Protein AF-H8XW50-F1 (afdb_monomer_lite)

pLDDT: mean 95.4, std 2.29, range [85.94, 98.38]

Radius of gyration: 12.33 Å; chains: 1; bounding box: 35×24×30 Å

Sequence (91 aa):
PIGIEARGFIFGPPIALAIGAKFIPLRKPRKLPGEVISEEYVLEYGTDCLEMHVGAVKPGGRALVVDDLVATGGTLCAAINLLERAGAEVV

Foldseek 3Di:
DEAEPDQSVVPQVVVCVVVVHDYFYKYWPPPDPDDWDKFWFDDPPGITMIIGHQPPDAAAAEDEYTYPDDDVCRSVVRV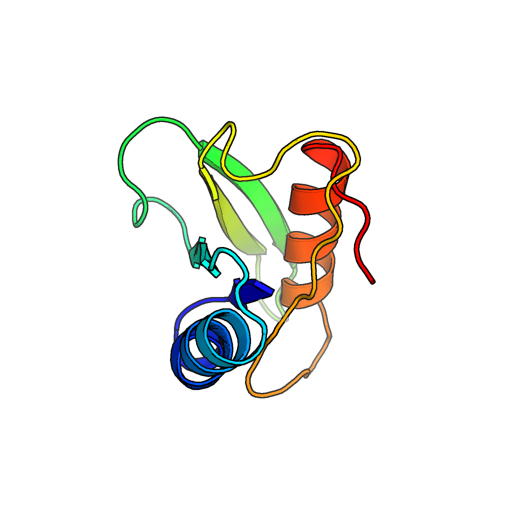CVRCVVSRYDYD

InterPro domains:
  IPR000836 Phosphoribosyltransferase domain [PF00156] (2-91)
  IPR000836 Phosphoribosyltransferase domain [cd06223] (2-91)
  IPR029057 Phosphoribosyltransferase-like [G3DSA:3.40.50.2020] (2-91)
  IPR029057 Phosphoribosyltransferase-like [SSF53271] (2-91)
  IPR050120 Adenine phosphoribosyltransferase [PTHR11776] (3-91)

Structure (mmCIF, N/CA/C/O backbone):
data_AF-H8XW50-F1
#
_entry.id   AF-H8XW50-F1
#
loop_
_atom_site.group_PDB
_atom_site.id
_atom_site.type_symbol
_atom_site.label_atom_id
_atom_site.label_alt_id
_atom_site.label_comp_id
_atom_site.label_asym_id
_atom_site.label_entity_id
_atom_site.label_seq_id
_atom_site.pdbx_PDB_ins_code
_atom_site.Cartn_x
_atom_site.Cartn_y
_atom_site.Cartn_z
_atom_site.occupancy
_atom_site.B_iso_or_equiv
_atom_site.auth_seq_id
_atom_site.auth_comp_id
_atom_site.auth_asym_id
_atom_site.auth_atom_id
_atom_site.pdbx_PDB_model_num
ATOM 1 N N . PRO A 1 1 ? -8.499 -0.588 3.199 1.00 89.38 1 PRO A N 1
ATOM 2 C CA . PRO A 1 1 ? -7.921 -0.787 1.851 1.00 89.38 1 PRO A CA 1
ATOM 3 C C . PRO A 1 1 ? -6.635 0.008 1.677 1.00 89.38 1 PRO A C 1
ATOM 5 O O . PRO A 1 1 ? -6.524 1.100 2.233 1.00 89.38 1 PRO A O 1
ATOM 8 N N . ILE A 1 2 ? -5.690 -0.552 0.935 1.00 94.06 2 ILE A N 1
ATOM 9 C CA . ILE A 1 2 ? -4.374 0.013 0.662 1.00 94.06 2 ILE A CA 1
ATOM 10 C C . ILE A 1 2 ? -4.325 0.356 -0.822 1.00 94.06 2 ILE A C 1
ATOM 12 O O . ILE A 1 2 ? -4.597 -0.511 -1.646 1.00 94.06 2 ILE A O 1
ATOM 16 N N . GLY A 1 3 ? -4.034 1.606 -1.164 1.00 91.38 3 GLY A N 1
ATOM 17 C CA . GLY A 1 3 ? -3.866 2.020 -2.559 1.00 91.38 3 GLY A CA 1
ATOM 18 C C . GLY A 1 3 ? -2.395 2.201 -2.892 1.00 91.38 3 GLY A C 1
ATOM 19 O O . GLY A 1 3 ? -1.651 2.715 -2.056 1.00 91.38 3 GLY A O 1
ATOM 20 N N . ILE A 1 4 ? -1.994 1.845 -4.109 1.00 95.88 4 ILE A N 1
ATOM 21 C CA . ILE A 1 4 ? -0.666 2.149 -4.654 1.00 95.88 4 ILE A CA 1
ATOM 22 C C . ILE A 1 4 ? -0.782 3.387 -5.550 1.00 95.88 4 ILE A C 1
ATOM 24 O O . ILE A 1 4 ? -1.727 3.520 -6.333 1.00 95.88 4 ILE A O 1
ATOM 28 N N . GLU A 1 5 ? 0.127 4.352 -5.392 1.00 91.81 5 GLU A N 1
ATOM 29 C CA . GLU A 1 5 ? 0.029 5.585 -6.168 1.00 91.81 5 GLU A CA 1
ATOM 30 C C . GLU A 1 5 ? 0.273 5.377 -7.677 1.00 91.81 5 GLU A C 1
ATOM 32 O O . GLU A 1 5 ? 1.027 4.509 -8.098 1.00 91.81 5 GLU A O 1
ATOM 37 N N . ALA A 1 6 ? -0.259 6.229 -8.552 1.00 92.94 6 ALA A N 1
ATOM 38 C CA . ALA A 1 6 ? -1.321 7.204 -8.288 1.00 92.94 6 ALA A CA 1
ATOM 39 C C . ALA A 1 6 ? -2.699 6.658 -8.684 1.00 92.94 6 ALA A C 1
ATOM 41 O O . ALA A 1 6 ? -3.706 7.075 -8.119 1.00 92.94 6 ALA A O 1
ATOM 42 N N . ARG A 1 7 ? -2.757 5.734 -9.651 1.00 95.94 7 ARG A N 1
ATOM 43 C CA . ARG A 1 7 ? -4.020 5.278 -10.246 1.00 95.94 7 ARG A CA 1
ATOM 44 C C . ARG A 1 7 ? -4.798 4.337 -9.330 1.00 95.94 7 ARG A C 1
ATOM 46 O O . ARG A 1 7 ? -6.020 4.459 -9.280 1.00 95.94 7 ARG A O 1
ATOM 53 N N . GLY A 1 8 ? -4.130 3.545 -8.491 1.00 93.19 8 GLY A N 1
ATOM 54 C CA . GLY A 1 8 ? -4.787 2.798 -7.415 1.00 93.19 8 GLY A CA 1
ATOM 55 C C . GLY A 1 8 ? -5.591 3.686 -6.451 1.00 93.19 8 GLY A C 1
ATOM 56 O O . GLY A 1 8 ? -6.564 3.229 -5.848 1.00 93.19 8 GLY A O 1
ATOM 57 N N . PHE A 1 9 ? -5.283 4.989 -6.348 1.00 96.38 9 PHE A N 1
ATOM 58 C CA . PHE A 1 9 ? -6.045 5.931 -5.511 1.00 96.38 9 PHE A CA 1
ATOM 59 C C . PHE A 1 9 ? -7.389 6.338 -6.114 1.00 96.38 9 PHE A C 1
ATOM 61 O O . PHE A 1 9 ? -8.205 6.936 -5.420 1.00 96.38 9 PHE A O 1
ATOM 68 N N . ILE A 1 10 ? -7.643 6.032 -7.383 1.00 96.38 10 ILE A N 1
ATOM 69 C CA . ILE A 1 10 ? -8.956 6.261 -7.991 1.00 96.38 10 ILE A CA 1
ATOM 70 C C . ILE A 1 10 ? -9.958 5.227 -7.454 1.00 96.38 10 ILE A C 1
ATOM 72 O O . ILE A 1 10 ? -11.129 5.545 -7.264 1.00 96.38 10 ILE A O 1
ATOM 76 N N . PHE A 1 11 ? -9.491 4.014 -7.138 1.00 95.44 11 PHE A N 1
ATOM 77 C CA . PHE A 1 11 ? -10.333 2.895 -6.704 1.00 95.44 11 PHE A CA 1
ATOM 78 C C . PHE A 1 11 ? -10.292 2.662 -5.190 1.00 95.44 11 PHE A C 1
ATOM 80 O O . PHE A 1 11 ? -11.320 2.389 -4.569 1.00 95.44 11 PHE A O 1
ATOM 87 N N . GLY A 1 12 ? -9.120 2.808 -4.568 1.00 95.81 12 GLY A N 1
ATOM 88 C CA . GLY A 1 12 ?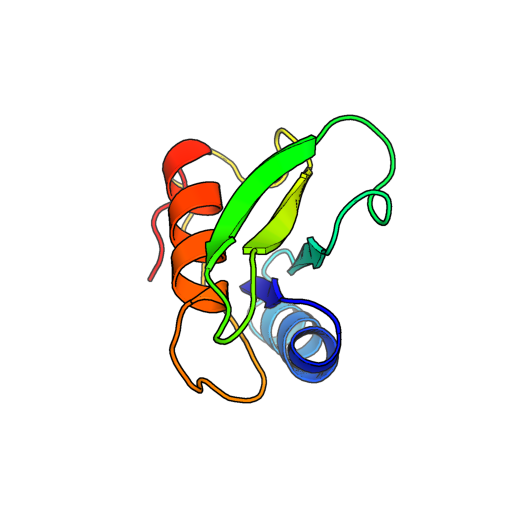 -8.904 2.490 -3.157 1.00 95.81 12 GLY A CA 1
ATOM 89 C C . GLY A 1 12 ? -9.789 3.269 -2.167 1.00 95.81 12 GLY A C 1
ATOM 90 O O . GLY A 1 12 ? -10.457 2.629 -1.352 1.00 95.81 12 GLY A O 1
ATOM 91 N N . PRO A 1 13 ? -9.833 4.617 -2.201 1.00 96.88 13 PRO A N 1
ATOM 92 C CA . PRO A 1 13 ? -10.653 5.415 -1.292 1.00 96.88 13 PRO A CA 1
ATOM 93 C C . PRO A 1 13 ? -12.164 5.176 -1.445 1.00 96.88 13 PRO A C 1
ATOM 95 O O . PRO A 1 13 ? -12.801 4.963 -0.413 1.00 96.88 13 PRO A O 1
ATOM 98 N N . PRO A 1 14 ? -12.759 5.129 -2.660 1.00 97.50 14 PRO A N 1
ATOM 99 C CA . PRO A 1 14 ? -14.168 4.759 -2.809 1.00 97.50 14 PRO A CA 1
ATOM 100 C C . PRO A 1 14 ? -14.497 3.373 -2.243 1.00 97.50 14 PRO A C 1
ATOM 102 O O . PRO A 1 14 ? -15.505 3.227 -1.555 1.00 97.50 14 PRO A O 1
ATOM 105 N N . ILE A 1 15 ? -13.634 2.371 -2.454 1.00 96.81 15 ILE A N 1
ATOM 106 C CA . ILE A 1 15 ? -13.819 1.028 -1.878 1.00 96.81 15 ILE A CA 1
ATOM 107 C C . ILE A 1 15 ? -13.731 1.079 -0.350 1.00 96.81 15 ILE A C 1
ATOM 109 O O . ILE A 1 15 ? -14.575 0.504 0.331 1.00 96.81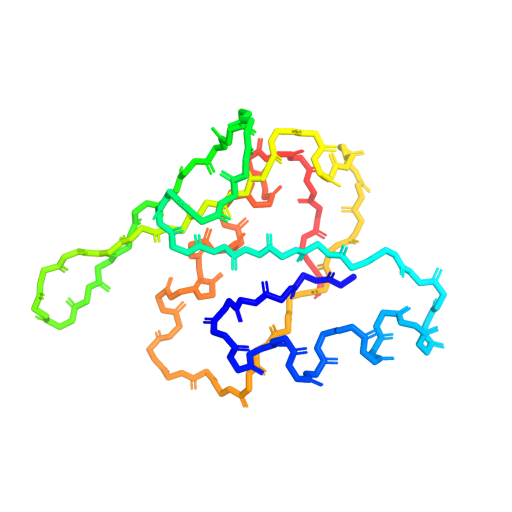 15 ILE A O 1
ATOM 113 N N . ALA A 1 16 ? -12.738 1.784 0.205 1.00 97.25 16 ALA A N 1
ATOM 114 C CA . ALA A 1 16 ? -12.586 1.946 1.650 1.00 97.25 16 ALA A CA 1
ATOM 115 C C . ALA A 1 16 ? -13.817 2.600 2.282 1.00 97.25 16 ALA A C 1
ATOM 117 O O . ALA A 1 16 ? -14.304 2.112 3.302 1.00 97.25 16 ALA A O 1
ATOM 118 N N . LEU A 1 17 ? -14.348 3.642 1.641 1.00 97.69 17 LEU A N 1
ATOM 119 C CA . LEU A 1 17 ? -15.575 4.304 2.063 1.00 97.69 17 LEU A CA 1
ATOM 120 C C . LEU A 1 17 ? -16.772 3.344 2.020 1.00 97.69 17 LEU A C 1
ATOM 122 O O . LEU A 1 17 ? -17.506 3.256 3.001 1.00 97.69 17 LEU A O 1
ATOM 126 N N . ALA A 1 18 ? -16.938 2.593 0.928 1.00 97.69 18 ALA A N 1
ATOM 127 C CA . ALA A 1 18 ? -18.055 1.665 0.749 1.00 97.69 18 ALA A CA 1
ATOM 128 C C . ALA A 1 18 ? -18.086 0.540 1.798 1.00 97.69 18 ALA A C 1
ATOM 130 O O . ALA A 1 18 ? -19.165 0.122 2.210 1.00 97.69 18 ALA A O 1
ATOM 131 N N . ILE A 1 19 ? -16.921 0.069 2.255 1.00 95.94 19 ILE A N 1
ATOM 132 C CA . ILE A 1 19 ? -16.820 -1.001 3.264 1.00 95.94 19 ILE A CA 1
ATOM 133 C C . ILE A 1 19 ? -16.623 -0.479 4.699 1.00 95.94 19 ILE A C 1
ATOM 135 O O . ILE A 1 19 ? -16.386 -1.271 5.609 1.00 95.94 19 ILE A O 1
ATOM 139 N N . GLY A 1 20 ? -16.674 0.841 4.917 1.00 96.06 20 GLY A N 1
ATOM 140 C CA . GLY A 1 20 ? -16.486 1.445 6.241 1.00 96.06 20 GLY A CA 1
ATOM 141 C C . GLY A 1 20 ? -15.0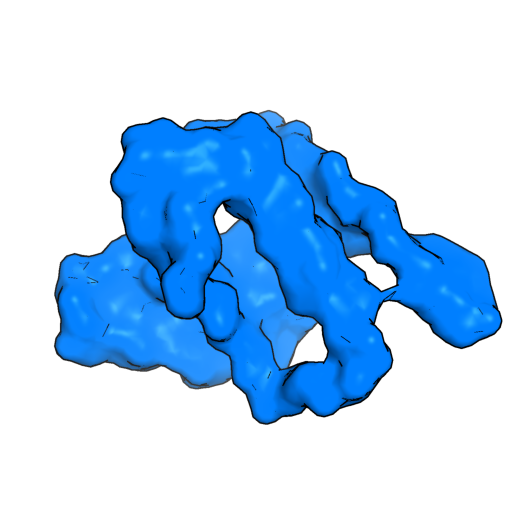84 1.239 6.833 1.00 96.06 20 GLY A C 1
ATOM 142 O O . GLY A 1 20 ? -14.927 1.150 8.050 1.00 96.06 20 GLY A O 1
ATOM 143 N N . ALA A 1 21 ? -14.057 1.140 5.988 1.00 95.62 21 ALA A N 1
ATOM 144 C CA . ALA A 1 21 ? -12.677 0.899 6.395 1.00 95.62 21 ALA A CA 1
ATOM 145 C C . ALA A 1 21 ? -11.784 2.132 6.205 1.00 95.62 21 ALA A C 1
ATOM 147 O O . ALA A 1 21 ? -12.094 3.074 5.479 1.00 95.62 21 ALA A O 1
ATOM 148 N N . LYS A 1 22 ? -10.605 2.098 6.833 1.00 94.38 22 LYS A N 1
ATOM 149 C CA . LYS A 1 22 ? -9.563 3.107 6.616 1.00 94.38 22 LYS A CA 1
ATOM 150 C C . LYS A 1 22 ? -8.921 2.926 5.240 1.00 94.38 22 LYS A C 1
ATOM 152 O O . LYS A 1 22 ? -8.673 1.795 4.806 1.00 94.38 22 LYS A O 1
ATOM 157 N N . PHE A 1 23 ? -8.614 4.042 4.589 1.00 97.19 23 PHE A N 1
ATOM 158 C CA . PHE A 1 23 ? -7.751 4.073 3.414 1.00 97.19 23 PHE A CA 1
ATOM 159 C C . PHE A 1 23 ? -6.322 4.436 3.829 1.00 97.19 23 PHE A C 1
ATOM 161 O O . PHE A 1 23 ? -6.132 5.369 4.608 1.00 97.19 23 PHE A O 1
ATOM 168 N N . ILE A 1 24 ? -5.334 3.705 3.314 1.00 97.00 24 ILE A N 1
ATOM 169 C CA . ILE A 1 24 ? -3.910 3.962 3.555 1.00 97.00 24 ILE A CA 1
ATOM 170 C C . ILE A 1 24 ? -3.204 4.059 2.196 1.00 97.00 24 ILE A C 1
ATOM 172 O O . ILE A 1 24 ? -3.288 3.113 1.408 1.00 97.00 24 ILE A O 1
ATOM 176 N N . PRO A 1 25 ? -2.528 5.181 1.894 1.00 97.31 25 PRO A N 1
ATOM 177 C CA . PRO A 1 25 ? -1.773 5.331 0.659 1.00 97.31 25 PRO A CA 1
ATOM 178 C C . PRO A 1 25 ? -0.351 4.769 0.791 1.00 97.31 25 PRO A C 1
ATOM 180 O O . PRO A 1 25 ? 0.352 5.076 1.753 1.00 97.31 25 PRO A O 1
ATOM 183 N N . LEU A 1 26 ? 0.092 4.036 -0.228 1.00 97.81 26 LEU A N 1
ATOM 184 C CA . LEU A 1 26 ? 1.496 3.726 -0.489 1.00 97.81 26 LEU A CA 1
ATOM 185 C C . LEU A 1 26 ? 2.004 4.606 -1.629 1.00 97.81 26 LEU A C 1
ATOM 187 O O . LEU A 1 26 ? 1.330 4.746 -2.654 1.00 97.81 26 LEU A O 1
ATOM 191 N N . ARG A 1 27 ? 3.167 5.238 -1.453 1.00 98.06 27 ARG A N 1
ATOM 192 C CA . ARG A 1 27 ? 3.681 6.249 -2.396 1.00 98.06 27 ARG A CA 1
ATOM 193 C C . ARG A 1 27 ? 5.155 6.055 -2.704 1.00 98.06 27 ARG A C 1
ATOM 195 O O . ARG A 1 27 ? 5.858 5.424 -1.929 1.00 98.06 27 ARG A O 1
ATOM 202 N N . LYS A 1 28 ? 5.636 6.633 -3.806 1.00 96.88 28 LYS A N 1
ATOM 203 C CA . LYS A 1 28 ? 7.073 6.720 -4.080 1.00 96.88 28 LYS A CA 1
ATOM 204 C C . LYS A 1 28 ? 7.785 7.618 -3.062 1.00 96.88 28 LYS A C 1
ATOM 206 O O . LYS A 1 28 ? 7.123 8.438 -2.410 1.00 96.88 28 LYS A O 1
ATOM 211 N N . PRO A 1 29 ? 9.127 7.541 -2.982 1.00 97.12 29 PRO A N 1
ATOM 212 C CA . PRO A 1 29 ? 9.885 8.252 -1.976 1.00 97.12 29 PRO A CA 1
ATOM 213 C C . PRO A 1 29 ? 9.628 9.748 -1.908 1.00 97.12 29 PRO A C 1
ATOM 215 O O . PRO A 1 29 ? 9.520 10.425 -2.939 1.00 97.12 29 PRO A O 1
ATOM 218 N N . ARG A 1 30 ? 9.623 10.277 -0.680 1.00 95.31 30 ARG A N 1
ATOM 219 C CA . ARG A 1 30 ? 9.509 11.720 -0.376 1.00 95.31 30 ARG A CA 1
ATOM 220 C C . ARG A 1 30 ? 8.139 12.327 -0.704 1.00 95.31 30 ARG A C 1
ATOM 222 O O . ARG A 1 30 ? 8.025 13.542 -0.884 1.00 95.31 30 ARG A O 1
ATOM 229 N N . LYS A 1 31 ? 7.094 11.502 -0.806 1.00 97.44 31 LYS A N 1
ATOM 230 C CA . LYS A 1 31 ? 5.706 11.954 -1.028 1.00 97.44 31 LYS A CA 1
ATOM 231 C C . LYS A 1 31 ? 4.839 11.913 0.228 1.00 97.44 31 LYS A C 1
ATOM 233 O O . LYS A 1 31 ? 3.803 12.579 0.252 1.00 97.44 31 LYS A O 1
ATOM 238 N N . LEU A 1 32 ? 5.230 11.133 1.232 1.00 97.06 32 LEU A N 1
ATOM 239 C CA . LEU A 1 32 ? 4.578 11.089 2.537 1.00 97.06 32 LEU A CA 1
ATOM 240 C C . LEU A 1 32 ? 5.342 11.994 3.519 1.00 97.06 32 LEU A C 1
ATOM 242 O O . LEU A 1 32 ? 6.572 12.014 3.486 1.00 97.06 32 LEU A O 1
ATOM 246 N N . PRO A 1 33 ? 4.651 12.784 4.360 1.00 96.38 33 PRO A N 1
ATOM 247 C CA . PRO A 1 33 ? 5.310 13.527 5.433 1.00 96.38 33 PRO A CA 1
ATOM 248 C C . PRO A 1 33 ? 5.786 12.583 6.555 1.00 96.38 33 PRO A C 1
ATOM 250 O O . PRO A 1 33 ? 5.407 11.422 6.600 1.00 96.38 33 PRO A O 1
ATOM 253 N N . GLY A 1 34 ? 6.564 13.078 7.518 1.00 96.19 34 GLY A N 1
ATOM 254 C CA . GLY A 1 34 ? 6.896 12.314 8.731 1.00 96.19 34 GLY A CA 1
ATOM 255 C C . GLY A 1 34 ? 7.695 11.023 8.494 1.00 96.19 34 GLY A C 1
ATOM 256 O O . GLY A 1 34 ? 8.422 10.901 7.51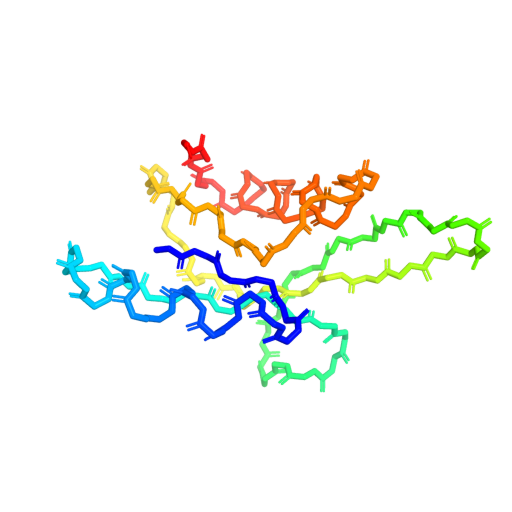3 1.00 96.19 34 GLY A O 1
ATOM 257 N N . GLU A 1 35 ? 7.595 10.086 9.441 1.00 97.75 35 GLU A N 1
ATOM 258 C CA . GLU A 1 35 ? 8.348 8.827 9.423 1.00 97.75 35 GLU A CA 1
ATOM 259 C C . GLU A 1 35 ? 7.666 7.764 8.549 1.00 97.75 35 GLU A C 1
ATOM 261 O O . GLU A 1 35 ? 6.443 7.569 8.603 1.00 97.75 35 GLU A O 1
ATOM 266 N N . VAL A 1 36 ? 8.474 7.063 7.755 1.00 98.25 36 VAL A N 1
ATOM 267 C CA . VAL A 1 36 ? 8.039 6.044 6.799 1.00 98.25 36 VAL A CA 1
ATOM 268 C C . VAL A 1 36 ? 8.921 4.801 6.881 1.00 98.25 36 VAL A C 1
ATOM 270 O O . VAL A 1 36 ? 10.098 4.883 7.224 1.00 98.25 36 VAL A O 1
ATOM 273 N N . ILE A 1 37 ? 8.351 3.654 6.519 1.00 97.31 37 ILE A N 1
ATOM 274 C CA . ILE A 1 37 ? 9.097 2.456 6.128 1.00 97.31 37 ILE A CA 1
ATOM 275 C C . ILE A 1 37 ? 9.061 2.311 4.613 1.00 97.31 37 ILE A C 1
ATOM 277 O O . ILE A 1 37 ? 8.073 2.679 3.974 1.00 97.31 37 ILE A O 1
ATOM 281 N N . SER A 1 38 ? 10.136 1.762 4.057 1.00 97.69 38 SER A N 1
ATOM 282 C CA . SER A 1 38 ? 10.333 1.623 2.619 1.00 97.69 38 SER A CA 1
ATOM 283 C C . SER A 1 38 ? 10.614 0.182 2.197 1.00 97.69 38 SER A C 1
ATOM 285 O O . SER A 1 38 ? 11.108 -0.628 2.990 1.00 97.69 38 SER A O 1
ATOM 287 N N . GLU A 1 39 ? 10.282 -0.122 0.945 1.00 97.81 39 GLU A N 1
ATOM 288 C CA . GLU A 1 39 ? 10.572 -1.386 0.272 1.00 97.81 39 GLU A CA 1
ATOM 289 C C . GLU A 1 39 ? 10.961 -1.109 -1.180 1.00 97.81 39 GLU A C 1
ATOM 291 O O . GLU A 1 39 ? 10.223 -0.459 -1.927 1.00 97.81 39 GLU A O 1
ATOM 296 N N . GLU A 1 40 ? 12.137 -1.593 -1.569 1.00 97.19 40 GLU A N 1
ATOM 297 C CA . GLU A 1 40 ? 12.625 -1.504 -2.941 1.00 97.19 40 GLU A CA 1
ATOM 298 C C . GLU A 1 40 ? 12.105 -2.670 -3.784 1.00 97.19 40 GLU A C 1
ATOM 300 O O . GLU A 1 40 ? 11.957 -3.793 -3.305 1.00 97.19 40 GLU A O 1
ATOM 305 N N . TYR A 1 41 ? 11.860 -2.415 -5.066 1.00 94.19 41 TYR A N 1
ATOM 306 C CA . TYR A 1 41 ? 11.480 -3.434 -6.036 1.00 94.19 41 TYR A CA 1
ATOM 307 C C . TYR A 1 41 ? 12.159 -3.211 -7.380 1.00 94.19 41 TYR A C 1
ATOM 309 O O . TYR A 1 41 ? 12.554 -2.104 -7.747 1.00 94.19 41 TYR A O 1
ATOM 317 N N . VAL A 1 42 ? 12.303 -4.306 -8.121 1.00 93.31 42 VAL A N 1
ATOM 318 C CA . VAL A 1 42 ? 13.007 -4.335 -9.401 1.00 93.31 42 VAL A CA 1
ATOM 319 C C . VAL A 1 42 ? 12.057 -3.951 -10.533 1.00 93.31 42 VAL A C 1
ATOM 321 O O . VAL A 1 42 ? 10.920 -4.422 -10.606 1.00 93.31 42 VAL A O 1
ATOM 324 N N . LEU A 1 43 ? 12.548 -3.100 -11.428 1.00 90.12 43 LEU A N 1
ATOM 325 C CA . LEU A 1 43 ? 11.933 -2.773 -12.709 1.00 90.12 43 LEU A CA 1
ATOM 326 C C . LEU A 1 43 ? 12.662 -3.514 -13.838 1.00 90.12 43 LEU A C 1
ATOM 328 O O . LEU A 1 43 ? 13.701 -4.130 -13.626 1.00 90.12 43 LEU A O 1
ATOM 332 N N . GLU A 1 44 ? 12.159 -3.400 -15.067 1.00 85.94 44 GLU A N 1
ATOM 333 C CA . GLU A 1 44 ? 12.890 -3.881 -16.251 1.00 85.94 44 GLU A CA 1
ATOM 334 C C . GLU A 1 44 ? 14.280 -3.231 -16.360 1.00 85.94 44 GLU A C 1
ATOM 336 O O . GLU A 1 44 ? 15.267 -3.890 -16.683 1.00 85.94 44 GLU A O 1
ATOM 341 N N . TYR A 1 45 ? 14.364 -1.945 -16.007 1.00 89.50 45 TYR A N 1
ATOM 342 C CA . TYR A 1 45 ? 15.601 -1.177 -15.991 1.00 89.50 45 TYR A CA 1
ATOM 343 C C . TYR A 1 45 ? 15.749 -0.447 -14.654 1.00 89.50 45 TYR A C 1
ATOM 345 O O . TYR A 1 45 ? 15.281 0.679 -14.487 1.00 89.50 45 TYR A O 1
ATOM 353 N N . GLY A 1 46 ? 16.417 -1.097 -13.700 1.00 93.38 46 GLY A N 1
ATOM 354 C CA . GLY A 1 46 ? 16.766 -0.520 -12.400 1.00 93.38 46 GLY A CA 1
ATOM 355 C C . GLY A 1 46 ? 15.824 -0.924 -11.269 1.00 93.38 46 GLY A C 1
ATOM 356 O O . GLY A 1 46 ? 15.194 -1.980 -11.307 1.00 93.38 46 GLY A O 1
ATOM 357 N N . THR A 1 47 ? 15.760 -0.084 -10.242 1.00 95.69 47 THR A N 1
ATOM 358 C CA . THR A 1 47 ? 14.917 -0.281 -9.062 1.00 95.69 47 THR A CA 1
ATOM 359 C C . THR A 1 47 ? 14.090 0.966 -8.789 1.00 95.69 47 THR A C 1
ATOM 361 O O . THR A 1 47 ? 14.452 2.080 -9.174 1.00 95.69 47 THR A O 1
ATOM 364 N N . ASP A 1 48 ? 12.959 0.769 -8.130 1.00 95.62 48 ASP A N 1
ATOM 365 C CA . ASP A 1 48 ? 12.143 1.838 -7.566 1.00 95.62 48 ASP A CA 1
ATOM 366 C C . ASP A 1 48 ? 11.765 1.448 -6.131 1.00 95.62 48 ASP A C 1
ATOM 368 O O . ASP A 1 48 ? 12.110 0.366 -5.652 1.00 95.62 48 ASP A O 1
ATOM 372 N N . CYS A 1 49 ? 11.105 2.346 -5.414 1.00 96.88 49 CYS A N 1
ATOM 373 C CA . CYS A 1 49 ? 10.831 2.185 -3.997 1.00 96.88 49 CYS A CA 1
ATOM 374 C C . CYS A 1 49 ? 9.399 2.602 -3.665 1.00 96.88 49 CYS A C 1
ATOM 376 O O . CYS A 1 49 ? 8.811 3.477 -4.308 1.00 96.88 49 CYS A O 1
ATOM 378 N N . LEU A 1 50 ? 8.821 1.942 -2.669 1.00 97.69 50 LEU A N 1
ATOM 379 C CA . LEU A 1 50 ? 7.495 2.223 -2.145 1.00 97.69 50 LEU A CA 1
ATOM 380 C C . LEU A 1 50 ? 7.599 2.536 -0.650 1.00 97.69 50 LEU A C 1
ATOM 382 O O . LEU A 1 50 ? 8.335 1.872 0.072 1.00 97.69 50 LEU A O 1
ATOM 386 N N . GLU A 1 51 ? 6.866 3.544 -0.190 1.00 98.38 51 GLU A N 1
ATOM 387 C CA . GLU A 1 51 ? 6.856 4.024 1.192 1.00 98.38 51 GLU A CA 1
ATOM 388 C C . GLU A 1 51 ? 5.456 3.939 1.810 1.00 98.38 51 GLU A C 1
ATOM 390 O O . GLU A 1 51 ? 4.442 4.227 1.161 1.00 98.38 51 GLU A O 1
ATOM 395 N N . MET A 1 52 ? 5.423 3.610 3.103 1.00 97.88 52 MET A N 1
ATOM 396 C CA . MET A 1 52 ? 4.247 3.646 3.973 1.00 97.88 52 MET A CA 1
ATOM 397 C C . MET A 1 52 ? 4.579 4.383 5.270 1.00 97.88 52 MET A C 1
ATOM 399 O O . MET A 1 52 ? 5.651 4.180 5.833 1.00 97.88 52 MET A O 1
ATOM 403 N N . HIS A 1 53 ? 3.647 5.169 5.809 1.00 97.75 53 HIS A N 1
ATOM 404 C CA . HIS A 1 53 ? 3.806 5.743 7.148 1.00 97.75 53 HIS A CA 1
ATOM 405 C C . HIS A 1 53 ? 3.967 4.667 8.232 1.00 97.75 53 HIS A C 1
ATOM 407 O O . HIS A 1 53 ? 3.203 3.695 8.279 1.00 97.75 53 HIS A O 1
ATOM 413 N N . VAL A 1 54 ? 4.892 4.896 9.167 1.00 96.06 54 VAL A N 1
ATOM 414 C CA . VAL A 1 54 ? 5.007 4.073 10.378 1.00 96.06 54 VAL A CA 1
ATOM 415 C C . VAL A 1 54 ? 3.699 4.148 11.171 1.00 96.06 54 VAL A C 1
ATOM 417 O O . VAL A 1 54 ? 3.153 5.224 11.405 1.00 96.06 54 VAL A O 1
ATOM 420 N N . GLY A 1 55 ? 3.164 2.989 11.562 1.00 93.81 55 GLY A N 1
ATOM 421 C CA . GLY A 1 55 ? 1.914 2.897 12.323 1.00 93.81 55 GLY A CA 1
ATOM 422 C C . GLY A 1 55 ? 0.634 3.143 11.512 1.00 93.81 55 GLY A C 1
ATOM 423 O O . GLY A 1 55 ? -0.445 3.223 12.103 1.00 93.81 55 GLY A O 1
ATOM 424 N N . ALA A 1 56 ? 0.714 3.242 10.177 1.00 94.00 56 ALA A N 1
ATOM 425 C CA . ALA A 1 56 ? -0.474 3.362 9.327 1.00 94.00 56 ALA A CA 1
ATOM 426 C C . ALA A 1 56 ? -1.409 2.150 9.463 1.00 94.00 56 ALA A C 1
ATOM 428 O O . ALA A 1 56 ? -2.634 2.298 9.483 1.00 94.00 56 ALA A O 1
ATOM 429 N N . VAL A 1 57 ? -0.825 0.958 9.600 1.00 94.19 57 VAL A N 1
ATOM 430 C CA . VAL A 1 57 ? -1.527 -0.293 9.896 1.00 94.19 57 VAL A CA 1
ATOM 431 C C . VAL A 1 57 ? -1.295 -0.715 11.344 1.00 94.19 57 VAL A C 1
ATOM 433 O O . VAL A 1 57 ? -0.303 -0.345 11.971 1.00 94.19 57 VAL A O 1
ATOM 436 N N . LYS A 1 58 ? -2.237 -1.492 11.883 1.00 90.31 58 LYS A N 1
ATOM 437 C CA . LYS A 1 58 ? -2.096 -2.131 13.194 1.00 90.31 58 LYS A CA 1
ATOM 438 C C . LYS A 1 58 ? -1.705 -3.599 13.000 1.00 90.31 58 LYS A C 1
ATOM 440 O O . LYS A 1 58 ? -2.285 -4.224 12.110 1.00 90.31 58 LYS A O 1
ATOM 445 N N . PRO A 1 59 ? -0.829 -4.160 13.852 1.00 93.31 59 PRO A N 1
ATOM 446 C CA . PRO A 1 59 ? -0.568 -5.595 13.865 1.00 93.31 59 PRO A CA 1
ATOM 447 C C . PRO A 1 59 ? 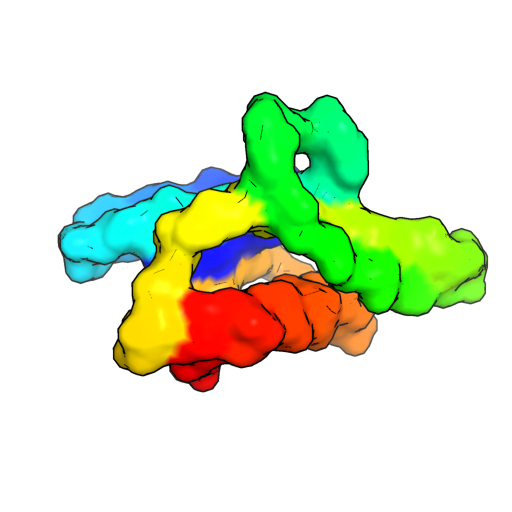-1.863 -6.415 13.977 1.00 93.31 59 PRO A C 1
ATOM 449 O O . PRO A 1 59 ? -2.761 -6.051 14.741 1.00 93.31 59 PRO A O 1
ATOM 452 N N . GLY A 1 60 ? -1.973 -7.489 13.193 1.00 93.00 60 GLY A N 1
ATOM 453 C CA . GLY A 1 60 ? -3.175 -8.322 13.054 1.00 93.00 60 GLY A CA 1
ATOM 454 C C . GLY A 1 60 ? -4.312 -7.680 12.246 1.00 93.00 60 GLY A C 1
ATOM 455 O O . GLY A 1 60 ? -5.395 -8.251 12.138 1.00 93.00 60 GLY A O 1
ATOM 456 N N . GLY A 1 61 ? -4.112 -6.477 11.701 1.00 94.12 61 GLY A N 1
ATOM 457 C CA . GLY A 1 61 ? -5.090 -5.816 10.844 1.00 94.12 61 GLY A CA 1
ATOM 458 C C . GLY A 1 61 ? -5.145 -6.455 9.458 1.00 94.12 61 GLY A C 1
ATOM 459 O O . GLY A 1 61 ? -4.108 -6.708 8.857 1.00 94.12 61 GLY A O 1
ATOM 460 N N . ARG A 1 62 ? -6.354 -6.655 8.923 1.00 95.88 62 ARG A N 1
ATOM 461 C CA . ARG A 1 62 ? -6.554 -7.173 7.562 1.00 95.88 62 ARG A CA 1
ATOM 462 C C . ARG A 1 62 ? -6.440 -6.054 6.529 1.00 95.88 62 ARG A C 1
ATOM 464 O O . ARG A 1 62 ? -7.099 -5.016 6.661 1.00 95.88 62 ARG A O 1
ATOM 471 N N . ALA A 1 63 ? -5.635 -6.263 5.497 1.00 96.31 63 ALA A N 1
ATOM 472 C CA . ALA A 1 63 ? -5.338 -5.286 4.461 1.00 96.31 63 ALA A CA 1
ATOM 473 C C . ALA A 1 63 ? -5.750 -5.810 3.079 1.00 96.31 63 ALA A C 1
ATOM 475 O O . ALA A 1 63 ? -5.242 -6.818 2.615 1.00 96.31 63 ALA A O 1
ATOM 476 N N . LEU A 1 64 ? -6.646 -5.084 2.408 1.00 96.25 64 LEU A N 1
ATOM 477 C CA . LEU A 1 64 ? -6.976 -5.309 0.999 1.00 96.25 64 LEU A CA 1
ATOM 478 C C . LEU A 1 64 ? -6.140 -4.356 0.144 1.00 96.25 64 LEU A C 1
ATOM 480 O O . LEU A 1 64 ? -6.354 -3.142 0.238 1.00 96.25 64 LEU A O 1
ATOM 484 N N . VAL A 1 65 ? -5.219 -4.881 -0.663 1.00 96.38 65 VAL A N 1
ATOM 485 C CA . VAL A 1 65 ? -4.421 -4.089 -1.613 1.00 96.38 65 VAL A CA 1
ATOM 486 C C . VAL A 1 65 ? -5.219 -3.880 -2.896 1.00 96.38 65 VAL A C 1
ATOM 488 O O . VAL A 1 65 ? -5.778 -4.819 -3.453 1.00 96.38 65 VAL A O 1
ATOM 491 N N . VAL A 1 66 ? -5.297 -2.632 -3.347 1.00 94.44 66 VAL A N 1
ATOM 492 C CA . VAL A 1 66 ? -6.059 -2.220 -4.525 1.00 94.44 66 VAL A CA 1
ATOM 493 C C . VAL A 1 66 ? -5.140 -1.455 -5.464 1.00 94.44 66 VAL A C 1
ATOM 495 O O . VAL A 1 66 ? -4.505 -0.475 -5.066 1.00 94.44 66 VAL A O 1
ATOM 498 N N . ASP A 1 67 ? -5.137 -1.874 -6.723 1.00 94.56 67 ASP A N 1
ATOM 499 C CA . ASP A 1 67 ? -4.484 -1.165 -7.814 1.00 94.56 67 ASP A CA 1
ATOM 500 C C . ASP A 1 67 ? -5.376 -1.171 -9.059 1.00 94.56 67 ASP A C 1
ATOM 502 O O . ASP A 1 67 ? -6.338 -1.940 -9.133 1.00 94.56 67 ASP A O 1
ATOM 506 N N . ASP A 1 68 ? -5.094 -0.296 -10.021 1.00 94.69 68 ASP A N 1
ATOM 507 C CA . ASP A 1 68 ? -5.884 -0.219 -11.251 1.00 94.69 68 ASP A CA 1
ATOM 508 C C . ASP A 1 68 ? -5.615 -1.396 -12.197 1.00 94.69 68 ASP A C 1
ATOM 510 O O . ASP A 1 68 ? -6.536 -1.900 -12.840 1.00 94.69 68 ASP A O 1
ATOM 514 N N . LEU A 1 69 ? -4.359 -1.843 -12.276 1.00 94.00 69 LEU A N 1
ATOM 515 C CA . LEU A 1 69 ? -3.946 -2.958 -13.120 1.00 94.00 69 LEU A CA 1
ATOM 516 C C . LEU A 1 69 ? -2.690 -3.629 -12.563 1.00 94.00 69 LEU A C 1
ATOM 518 O O . LEU A 1 69 ? -1.696 -2.972 -12.270 1.00 94.00 69 LEU A O 1
ATOM 522 N N . VAL A 1 70 ? -2.697 -4.961 -12.514 1.00 93.62 70 VAL A N 1
ATOM 523 C CA . VAL A 1 70 ? -1.509 -5.752 -12.174 1.00 93.62 70 VAL A CA 1
ATOM 524 C C . VAL A 1 70 ? -0.776 -6.141 -13.457 1.00 93.62 70 VAL A C 1
ATOM 526 O O . VAL A 1 70 ? -1.329 -6.845 -14.297 1.00 93.62 70 VAL A O 1
ATOM 529 N N . ALA A 1 71 ? 0.467 -5.672 -13.604 1.00 91.44 71 ALA A N 1
ATOM 530 C CA . ALA A 1 71 ? 1.353 -6.035 -14.713 1.00 91.44 71 ALA A CA 1
ATOM 531 C C . ALA A 1 71 ? 2.313 -7.166 -14.301 1.00 91.44 71 ALA A C 1
ATOM 533 O O . ALA A 1 71 ? 1.918 -8.324 -14.243 1.00 91.44 71 ALA A O 1
ATOM 534 N N . THR A 1 72 ? 3.566 -6.841 -13.961 1.00 93.31 72 THR A N 1
ATOM 535 C CA . THR A 1 72 ? 4.553 -7.825 -13.473 1.00 93.31 72 THR A CA 1
ATOM 536 C C . THR A 1 72 ? 4.325 -8.237 -12.018 1.00 93.31 72 THR A C 1
ATOM 538 O O . THR A 1 72 ? 4.899 -9.217 -11.558 1.00 93.31 72 THR A O 1
ATOM 541 N N . GLY A 1 73 ? 3.523 -7.467 -11.276 1.00 92.75 73 GLY A N 1
ATOM 542 C CA . GLY A 1 73 ? 3.268 -7.677 -9.851 1.00 92.75 73 GLY A CA 1
ATOM 543 C C . GLY A 1 73 ? 4.342 -7.117 -8.913 1.00 92.75 73 GLY A C 1
ATOM 544 O O . GLY A 1 73 ? 4.113 -7.109 -7.711 1.00 92.75 73 GLY A O 1
ATOM 545 N N . GLY A 1 74 ? 5.463 -6.583 -9.418 1.00 94.44 74 GLY A N 1
ATOM 546 C CA . GLY A 1 74 ? 6.572 -6.098 -8.579 1.00 94.44 74 GLY A CA 1
ATOM 547 C C . GLY A 1 74 ? 6.148 -5.069 -7.523 1.00 94.44 74 GLY A C 1
ATOM 548 O O . GLY A 1 74 ? 6.465 -5.220 -6.345 1.00 94.44 74 GLY A O 1
ATOM 549 N N . THR A 1 75 ? 5.344 -4.078 -7.917 1.00 94.44 75 THR A N 1
ATOM 550 C CA . THR A 1 75 ? 4.819 -3.062 -6.991 1.00 94.44 75 THR A CA 1
ATOM 551 C C . THR A 1 75 ? 3.840 -3.648 -5.971 1.00 94.44 75 THR A C 1
ATOM 553 O O . THR A 1 75 ? 3.819 -3.218 -4.819 1.00 94.44 75 THR A O 1
ATOM 556 N N . LEU A 1 76 ? 3.047 -4.647 -6.374 1.00 95.38 76 LEU A N 1
ATOM 557 C CA . LEU A 1 76 ? 2.101 -5.324 -5.488 1.00 95.38 76 LEU A CA 1
ATOM 558 C C . LEU A 1 76 ? 2.848 -6.164 -4.442 1.00 95.38 76 LEU A C 1
ATOM 560 O O . LEU A 1 76 ? 2.519 -6.099 -3.263 1.00 95.38 76 LEU A O 1
ATOM 564 N N . CYS A 1 77 ? 3.897 -6.882 -4.850 1.00 96.38 77 CYS A N 1
ATOM 565 C CA . CYS A 1 77 ? 4.770 -7.621 -3.940 1.00 96.38 77 CYS A CA 1
ATOM 566 C C . CYS A 1 77 ? 5.457 -6.686 -2.936 1.00 96.38 77 CYS A C 1
ATOM 568 O O . CYS A 1 77 ? 5.453 -6.973 -1.744 1.00 96.38 77 CYS A O 1
ATOM 570 N N . ALA A 1 78 ? 5.974 -5.535 -3.383 1.00 97.06 78 ALA A N 1
ATOM 571 C CA . ALA A 1 78 ? 6.555 -4.545 -2.473 1.00 97.06 78 ALA A CA 1
ATOM 572 C C . ALA A 1 78 ? 5.533 -4.006 -1.460 1.00 97.06 78 ALA A C 1
ATOM 574 O O . ALA A 1 78 ? 5.839 -3.854 -0.278 1.00 97.06 78 ALA A O 1
ATOM 575 N N . ALA A 1 79 ? 4.296 -3.756 -1.903 1.00 97.19 79 ALA A N 1
ATOM 576 C CA . ALA A 1 79 ? 3.207 -3.361 -1.017 1.00 97.19 79 ALA A CA 1
ATOM 577 C C . ALA A 1 79 ? 2.891 -4.442 0.028 1.00 97.19 79 ALA A C 1
ATOM 579 O O . ALA A 1 79 ? 2.736 -4.118 1.205 1.00 97.19 79 ALA A O 1
ATOM 580 N N . ILE A 1 80 ? 2.827 -5.712 -0.381 1.00 97.00 80 ILE A N 1
ATOM 581 C CA . ILE A 1 80 ? 2.583 -6.847 0.519 1.00 97.00 80 ILE A CA 1
ATOM 582 C C . ILE A 1 80 ? 3.703 -6.954 1.556 1.00 97.00 80 ILE A C 1
ATOM 584 O O . ILE A 1 80 ? 3.414 -6.936 2.751 1.00 97.00 80 ILE A O 1
ATOM 588 N N . ASN A 1 81 ? 4.965 -6.940 1.123 1.00 97.19 81 ASN A N 1
ATOM 589 C CA . ASN A 1 81 ? 6.122 -7.003 2.017 1.00 97.19 81 ASN A CA 1
ATOM 590 C C . ASN A 1 81 ? 6.102 -5.876 3.064 1.00 97.19 81 ASN A C 1
ATOM 592 O O . ASN A 1 81 ? 6.346 -6.119 4.246 1.00 97.19 81 ASN A O 1
ATOM 596 N N . LEU A 1 82 ? 5.776 -4.640 2.660 1.00 96.62 82 LEU A N 1
ATOM 597 C CA . LEU A 1 82 ? 5.630 -3.508 3.587 1.00 96.62 82 LEU A CA 1
ATOM 598 C C . LEU A 1 82 ? 4.550 -3.749 4.641 1.00 96.62 82 LEU A C 1
ATOM 600 O O . LEU A 1 82 ? 4.755 -3.454 5.820 1.00 96.62 82 LEU A O 1
ATOM 604 N N . LEU A 1 83 ? 3.391 -4.247 4.213 1.00 97.12 83 LEU A N 1
ATOM 605 C CA . LEU A 1 83 ? 2.244 -4.491 5.083 1.00 97.12 83 LEU A CA 1
ATOM 606 C C . LEU A 1 83 ? 2.535 -5.618 6.075 1.00 97.12 83 LEU A C 1
ATOM 608 O O . LEU A 1 83 ? 2.283 -5.450 7.268 1.00 97.12 83 LEU A O 1
ATOM 612 N N . GLU A 1 84 ? 3.125 -6.716 5.610 1.00 95.94 84 GLU A N 1
ATOM 613 C CA . GLU A 1 84 ? 3.508 -7.856 6.446 1.00 95.94 84 GLU A CA 1
ATOM 614 C C . GLU A 1 84 ? 4.594 -7.477 7.458 1.00 95.94 84 GLU A C 1
ATOM 616 O O . GLU A 1 84 ? 4.477 -7.800 8.641 1.00 95.94 84 GLU A O 1
ATOM 621 N N . ARG A 1 85 ? 5.606 -6.696 7.048 1.00 95.75 85 ARG A N 1
ATOM 622 C CA . ARG A 1 85 ? 6.624 -6.139 7.962 1.00 95.75 85 ARG A CA 1
ATOM 623 C C . ARG A 1 85 ? 6.017 -5.228 9.030 1.00 95.75 85 ARG A C 1
ATOM 625 O O . ARG A 1 85 ? 6.539 -5.154 10.140 1.00 95.75 85 ARG A O 1
ATOM 632 N N . ALA A 1 86 ? 4.916 -4.549 8.714 1.00 95.38 86 ALA A N 1
ATOM 633 C CA . ALA A 1 86 ? 4.146 -3.748 9.662 1.00 95.38 86 ALA A CA 1
ATOM 634 C C . ALA A 1 86 ? 3.103 -4.569 10.458 1.00 95.38 86 ALA A C 1
ATOM 636 O O . ALA A 1 86 ? 2.353 -4.012 11.265 1.00 95.38 86 ALA A O 1
ATOM 637 N N . GLY A 1 87 ? 3.070 -5.892 10.263 1.00 95.69 87 GLY A N 1
ATOM 638 C CA . GLY A 1 87 ? 2.241 -6.844 10.998 1.00 95.69 87 GLY A CA 1
ATOM 639 C C . GLY A 1 87 ? 0.806 -6.979 10.489 1.00 95.69 87 GLY A C 1
ATOM 640 O O . GLY A 1 87 ? -0.025 -7.532 11.208 1.00 95.69 87 GLY A O 1
ATOM 641 N N . ALA A 1 88 ? 0.478 -6.454 9.309 1.00 96.81 88 ALA A N 1
ATOM 642 C CA . ALA A 1 88 ? -0.836 -6.635 8.700 1.00 96.81 88 ALA A CA 1
ATOM 643 C C . ALA A 1 88 ? -0.935 -7.979 7.957 1.00 96.81 88 ALA A C 1
ATOM 645 O O . ALA A 1 88 ? 0.041 -8.466 7.397 1.00 96.81 88 ALA A O 1
ATOM 646 N N . GLU A 1 89 ? -2.137 -8.549 7.925 1.00 97.06 89 GLU A N 1
ATOM 647 C CA . GLU A 1 89 ? -2.479 -9.723 7.120 1.00 97.06 89 GLU A CA 1
ATOM 648 C C . GLU A 1 89 ? -3.069 -9.241 5.792 1.00 97.06 89 GLU A C 1
ATOM 650 O O . GLU A 1 89 ? -4.135 -8.614 5.778 1.00 97.06 89 GLU A O 1
ATOM 655 N N . VAL A 1 90 ? -2.386 -9.495 4.676 1.00 96.00 90 VAL A N 1
ATOM 656 C CA . VAL A 1 90 ? -2.928 -9.168 3.351 1.00 96.00 90 VAL A CA 1
ATOM 657 C C . VAL A 1 90 ? -3.926 -10.245 2.926 1.00 96.00 90 VAL A C 1
ATOM 659 O O . VAL A 1 90 ? -3.629 -11.432 3.032 1.00 96.00 90 VAL A O 1
ATOM 662 N N . VAL A 1 91 ? -5.111 -9.825 2.467 1.00 92.62 91 VAL A N 1
ATOM 663 C CA . VAL A 1 91 ? -6.237 -10.708 2.100 1.00 92.62 91 VAL A CA 1
ATOM 664 C C . VAL A 1 91 ? -6.748 -10.490 0.690 1.00 92.62 91 VAL A C 1
ATOM 666 O O . VAL A 1 91 ? -6.605 -9.356 0.175 1.00 92.62 91 VAL A O 1
#

Organism: Ananas comosus (NCBI:txid4615)

Secondary structure (DSSP, 8-state):
-EEETTTHHHHHHHHHHHTT---EEEBSTT-S-S-EEEEEEE-SSSEEEEEEETTSS-TT-EE-EE-S--SSSHHHHHHHHHHHHTT-EE-